Protein AF-A0AAU8BRB1-F1 (afdb_monomer_lite)

Sequence (93 aa):
MEMVKIIKAAAKLRGDEDDIEMSAMTAAHLSLRNNGLLASFIETGTDGKPAYIVSLWRSTTYDSESLPRGMRYAYLPKPVFEELSNPDIKIFK

Foldseek 3Di:
DDKAKKKKAKDFDPLPDDPVRVVVVLVVLVVCVVQFWLDWDFDADPVRTGTIIIIIGHPVSDPDPDDDPRMDMDIDDPVSSVVSPDPPPDPDD

Organism: NCBI:txid3016528

Secondary structure (DSSP, 8-state):
--EEEEEEEEEE--S---HHHHHHHHHHHHGGGGGTEEEEEEEE-TTSSEEEEEEEEEGGG---SSPPTTEEEEEEEHHHHHHHT-TT-----

Radius of gyration: 14.05 Å; chains: 1; bounding box: 35×30×29 Å

pLDDT: mean 82.79, std 12.92, range [32.62, 95.75]

Structure (mmCIF, N/CA/C/O backbone):
data_AF-A0AAU8BRB1-F1
#
_entry.id   AF-A0AAU8BRB1-F1
#
loop_
_atom_site.group_PDB
_atom_site.id
_atom_site.type_symbol
_atom_site.label_atom_id
_atom_site.label_alt_id
_atom_site.label_comp_id
_atom_site.label_asym_id
_atom_site.label_entity_id
_atom_site.label_seq_id
_atom_site.pdbx_PDB_ins_code
_atom_site.Cartn_x
_atom_site.Cartn_y
_atom_site.Cartn_z
_atom_site.occupancy
_atom_site.B_iso_or_equiv
_atom_site.auth_seq_id
_atom_site.auth_comp_id
_atom_site.auth_asym_id
_atom_site.auth_atom_id
_atom_site.pdbx_PDB_model_num
ATOM 1 N N . MET A 1 1 ? 8.209 17.240 14.187 1.00 75.81 1 MET A N 1
ATOM 2 C CA . MET A 1 1 ? 8.036 15.789 13.963 1.00 75.81 1 MET A CA 1
ATOM 3 C C . MET A 1 1 ? 8.640 15.462 12.609 1.00 75.81 1 MET A C 1
ATOM 5 O O . MET A 1 1 ? 8.262 16.105 11.639 1.00 75.81 1 MET A O 1
ATOM 9 N N . GLU A 1 2 ? 9.632 14.573 12.555 1.00 93.62 2 GLU A N 1
ATOM 10 C CA . GLU A 1 2 ? 10.308 14.194 11.304 1.00 93.62 2 GLU A CA 1
ATOM 11 C C . GLU A 1 2 ? 9.368 13.345 10.430 1.00 93.62 2 GLU A C 1
ATOM 13 O O . GLU A 1 2 ? 8.677 12.459 10.941 1.00 93.62 2 GLU A O 1
ATOM 18 N N . MET A 1 3 ? 9.326 13.637 9.129 1.00 94.62 3 MET A N 1
ATOM 19 C CA . MET A 1 3 ? 8.458 12.970 8.156 1.00 94.62 3 MET A CA 1
ATOM 20 C C . MET A 1 3 ? 9.309 12.200 7.146 1.00 94.62 3 MET A C 1
ATOM 22 O O . MET A 1 3 ? 10.267 12.742 6.601 1.00 94.62 3 MET A O 1
ATOM 26 N N . VAL A 1 4 ? 8.930 10.959 6.856 1.00 94.06 4 VAL A N 1
ATOM 27 C CA . VAL A 1 4 ? 9.635 10.074 5.922 1.00 94.06 4 VAL A CA 1
ATOM 28 C C . VAL A 1 4 ? 8.836 9.956 4.631 1.00 94.06 4 VAL A C 1
ATOM 30 O O . VAL A 1 4 ? 7.631 9.696 4.659 1.00 94.06 4 VAL A O 1
ATOM 33 N N . LYS A 1 5 ? 9.508 10.144 3.491 1.00 92.75 5 LYS A N 1
ATOM 34 C CA . LYS A 1 5 ? 8.903 10.006 2.164 1.00 92.75 5 LYS A CA 1
ATOM 35 C C . LYS A 1 5 ? 8.689 8.529 1.834 1.00 92.75 5 LYS A C 1
ATOM 37 O O . LYS A 1 5 ? 9.634 7.739 1.836 1.00 92.75 5 LYS A O 1
ATOM 42 N N . ILE A 1 6 ? 7.460 8.186 1.483 1.00 92.50 6 ILE A N 1
ATOM 43 C CA . ILE A 1 6 ? 7.034 6.848 1.067 1.00 92.50 6 ILE A CA 1
ATOM 44 C C . ILE A 1 6 ? 6.278 6.924 -0.262 1.00 92.50 6 ILE A C 1
ATOM 46 O O . ILE A 1 6 ? 5.988 8.013 -0.765 1.00 92.50 6 ILE A O 1
ATOM 50 N N . ILE A 1 7 ? 5.922 5.771 -0.818 1.00 91.94 7 ILE A N 1
ATOM 51 C CA . ILE A 1 7 ? 5.034 5.670 -1.978 1.00 91.94 7 ILE A CA 1
ATOM 52 C C . ILE A 1 7 ? 3.703 5.078 -1.517 1.00 91.94 7 ILE A C 1
ATOM 54 O O . ILE A 1 7 ? 3.668 4.016 -0.901 1.00 91.94 7 ILE A O 1
ATOM 58 N N . LYS A 1 8 ? 2.603 5.770 -1.821 1.00 92.50 8 LYS A N 1
ATOM 59 C CA . LYS A 1 8 ? 1.233 5.273 -1.675 1.00 92.50 8 LYS A CA 1
ATOM 60 C C . LYS A 1 8 ? 0.739 4.842 -3.053 1.00 92.50 8 LYS A C 1
ATOM 62 O O . LYS A 1 8 ? 0.549 5.686 -3.929 1.00 92.50 8 LYS A O 1
ATOM 67 N N . ALA A 1 9 ? 0.522 3.546 -3.224 1.00 89.81 9 ALA A N 1
ATOM 68 C CA . ALA A 1 9 ? -0.136 2.966 -4.386 1.00 89.81 9 ALA A CA 1
ATOM 69 C C . ALA A 1 9 ? -1.590 2.652 -4.024 1.00 89.81 9 ALA A C 1
ATOM 71 O O . ALA A 1 9 ? -1.841 2.092 -2.960 1.00 89.81 9 ALA A O 1
ATOM 72 N N . ALA A 1 10 ? -2.538 3.023 -4.880 1.00 90.00 10 ALA A N 1
ATOM 73 C CA . ALA A 1 10 ? -3.948 2.702 -4.688 1.00 90.00 10 ALA A CA 1
ATOM 74 C C . ALA A 1 10 ? -4.501 2.051 -5.955 1.00 90.00 10 ALA A C 1
ATOM 76 O O . ALA A 1 10 ? -4.431 2.640 -7.036 1.00 90.00 10 ALA A O 1
ATOM 77 N N . ALA A 1 11 ? -5.066 0.855 -5.814 1.00 88.81 11 ALA A N 1
ATOM 78 C CA . ALA A 1 11 ? -5.821 0.201 -6.872 1.00 88.81 11 ALA A CA 1
ATOM 79 C C . ALA A 1 11 ? -7.312 0.296 -6.546 1.00 88.81 11 ALA A C 1
ATOM 81 O O . ALA A 1 11 ? -7.728 0.034 -5.418 1.00 88.81 11 ALA A O 1
ATOM 82 N N . LYS A 1 12 ? -8.101 0.742 -7.527 1.00 89.81 12 LYS A N 1
ATOM 83 C CA . LYS A 1 12 ? -9.545 0.917 -7.379 1.00 89.81 12 LYS A CA 1
ATOM 84 C C . LYS A 1 12 ? -10.235 -0.445 -7.372 1.00 89.81 12 LYS A C 1
ATOM 86 O O . LYS A 1 12 ? -9.976 -1.255 -8.257 1.00 89.81 12 LYS A O 1
ATOM 91 N N . LEU A 1 13 ? -11.125 -0.630 -6.407 1.00 89.06 13 LEU A N 1
ATOM 92 C CA . LEU A 1 13 ? -12.045 -1.755 -6.314 1.00 89.06 13 LEU A CA 1
ATOM 93 C C . LEU A 1 13 ? -13.352 -1.413 -7.043 1.00 89.06 13 LEU A C 1
ATOM 95 O O . LEU A 1 13 ? -13.704 -0.239 -7.217 1.00 89.06 13 LEU A O 1
ATOM 99 N N . ARG A 1 14 ? -14.066 -2.440 -7.491 1.00 87.69 14 ARG A N 1
ATOM 100 C CA . ARG A 1 14 ? -15.417 -2.340 -8.047 1.00 87.69 14 ARG A CA 1
ATOM 101 C C . ARG A 1 14 ? -16.432 -1.977 -6.961 1.00 87.69 14 ARG A C 1
ATOM 103 O O . ARG A 1 14 ? -17.381 -1.251 -7.249 1.00 87.69 14 ARG A O 1
ATOM 110 N N . GLY A 1 15 ? -16.180 -2.396 -5.721 1.00 82.75 15 GLY A N 1
ATOM 111 C CA . GLY A 1 15 ? -17.045 -2.176 -4.563 1.00 82.75 15 GLY A CA 1
ATOM 112 C C . GLY A 1 15 ? -18.157 -3.216 -4.424 1.00 82.75 15 GLY A C 1
ATOM 113 O O . GLY A 1 15 ? -19.050 -3.052 -3.591 1.00 82.75 15 GLY A O 1
ATOM 114 N N . ASP A 1 16 ? -18.114 -4.263 -5.242 1.00 88.12 16 ASP A N 1
ATOM 115 C CA . ASP A 1 16 ? -19.019 -5.411 -5.238 1.00 88.12 16 ASP A CA 1
ATOM 116 C C . ASP A 1 16 ? -18.269 -6.752 -5.263 1.00 88.12 16 ASP A C 1
ATOM 118 O O . ASP A 1 16 ? -18.893 -7.789 -5.474 1.00 88.12 16 ASP A O 1
ATOM 122 N N . GLU A 1 17 ? -16.950 -6.737 -5.040 1.00 86.94 17 GLU A N 1
ATOM 123 C CA . GLU A 1 17 ? -16.157 -7.957 -4.936 1.00 86.94 17 GLU A CA 1
ATOM 124 C C . GLU A 1 17 ? -16.620 -8.838 -3.779 1.00 86.94 17 GLU A C 1
ATOM 126 O O . GLU A 1 17 ? -16.909 -8.352 -2.681 1.00 86.94 17 GLU A O 1
ATOM 131 N N . ASP A 1 18 ? -16.659 -10.146 -4.026 1.00 88.81 18 ASP A N 1
ATOM 132 C CA . ASP A 1 18 ? -16.961 -11.111 -2.976 1.00 88.81 18 ASP A CA 1
ATOM 133 C C . ASP A 1 18 ? -15.765 -11.311 -2.023 1.00 88.81 18 ASP A C 1
ATOM 135 O O . ASP A 1 18 ? -14.638 -10.863 -2.267 1.00 88.81 18 ASP A O 1
ATOM 139 N N . ASP A 1 19 ? -16.003 -12.000 -0.906 1.00 86.31 19 ASP A N 1
ATOM 140 C CA . ASP A 1 19 ? -14.977 -12.220 0.119 1.00 86.31 19 ASP A CA 1
ATOM 141 C C . ASP A 1 19 ? -13.747 -12.977 -0.419 1.00 86.31 19 ASP A C 1
ATOM 143 O O . ASP A 1 19 ? -12.627 -12.781 0.070 1.00 86.31 19 ASP A O 1
ATOM 147 N N . ILE A 1 20 ? -13.926 -13.833 -1.431 1.00 90.19 20 ILE A N 1
ATOM 148 C CA . ILE A 1 20 ? -12.847 -14.618 -2.040 1.00 90.19 20 ILE A CA 1
ATOM 149 C C . ILE A 1 20 ? -11.997 -13.714 -2.929 1.00 90.19 20 ILE A C 1
ATOM 151 O O . ILE A 1 20 ? -10.770 -13.724 -2.811 1.00 90.19 20 ILE A O 1
ATOM 155 N N . GLU A 1 21 ? -12.624 -12.902 -3.776 1.00 88.06 21 GLU A N 1
ATOM 156 C CA . GLU A 1 21 ? -11.966 -11.905 -4.617 1.00 88.06 21 GLU A CA 1
ATOM 157 C C . GLU A 1 21 ? -11.191 -10.898 -3.758 1.00 88.06 21 GLU A C 1
ATOM 159 O O . GLU A 1 21 ? -10.008 -10.648 -4.005 1.00 88.06 21 GLU A O 1
ATOM 164 N N . MET A 1 22 ? -11.809 -10.389 -2.689 1.00 87.19 22 MET A N 1
ATOM 165 C CA . MET A 1 22 ? -11.169 -9.477 -1.737 1.00 87.19 22 MET A CA 1
ATOM 166 C C . MET A 1 22 ? -9.954 -10.109 -1.054 1.00 87.19 22 MET A C 1
ATOM 168 O O . MET A 1 22 ? -8.893 -9.479 -0.940 1.00 87.19 22 MET A O 1
ATOM 172 N N . SER A 1 23 ? -10.076 -11.372 -0.643 1.00 86.25 23 SER A N 1
ATOM 173 C CA . SER A 1 23 ? -8.977 -12.127 -0.039 1.00 86.25 23 SER A CA 1
ATOM 174 C C . SER A 1 23 ? -7.841 -12.367 -1.036 1.00 86.25 23 SER A C 1
ATOM 176 O O . SER A 1 23 ? -6.673 -12.166 -0.698 1.00 86.25 23 SER A O 1
ATOM 178 N N . ALA A 1 24 ? -8.164 -12.738 -2.277 1.00 85.81 24 ALA A N 1
ATOM 179 C CA . ALA A 1 24 ? -7.189 -12.989 -3.333 1.00 85.81 24 ALA A CA 1
ATOM 180 C C . ALA A 1 24 ? -6.421 -11.716 -3.722 1.00 85.81 24 ALA A C 1
ATOM 182 O O . ALA A 1 24 ? -5.191 -11.741 -3.808 1.00 85.81 24 ALA A O 1
ATOM 183 N N . MET A 1 25 ? -7.115 -10.587 -3.887 1.00 84.50 25 MET A N 1
ATOM 184 C CA . MET A 1 25 ? -6.484 -9.293 -4.169 1.00 84.50 25 MET A CA 1
ATOM 185 C C . MET A 1 25 ? -5.579 -8.848 -3.020 1.00 84.50 25 MET A C 1
ATOM 187 O O . MET A 1 25 ? -4.434 -8.450 -3.243 1.00 84.50 25 MET A O 1
ATOM 191 N N . THR A 1 26 ? -6.044 -8.976 -1.776 1.00 83.75 26 THR A N 1
ATOM 192 C CA . THR A 1 26 ? -5.237 -8.627 -0.599 1.00 83.75 26 THR A CA 1
ATOM 193 C C . THR A 1 26 ? -3.988 -9.502 -0.506 1.00 83.75 26 THR A C 1
ATOM 195 O O . THR A 1 26 ? -2.887 -8.985 -0.309 1.00 83.75 26 THR A O 1
ATOM 198 N N . ALA A 1 27 ? -4.119 -10.813 -0.725 1.00 84.44 27 ALA A N 1
ATOM 199 C CA . ALA A 1 27 ? -2.989 -11.737 -0.745 1.00 84.44 27 ALA A CA 1
ATOM 200 C C . ALA A 1 27 ? -1.979 -11.399 -1.853 1.00 84.44 27 ALA A C 1
ATOM 202 O O . ALA A 1 27 ? -0.773 -11.409 -1.602 1.00 84.44 27 ALA A O 1
ATOM 203 N N . ALA A 1 28 ? -2.451 -11.036 -3.050 1.00 82.06 28 ALA A N 1
ATOM 204 C CA . ALA A 1 28 ? -1.588 -10.613 -4.147 1.00 82.06 28 ALA A CA 1
ATOM 205 C C . ALA A 1 28 ? -0.750 -9.384 -3.756 1.00 82.06 28 ALA A C 1
ATOM 207 O O . ALA A 1 28 ? 0.468 -9.387 -3.935 1.00 82.06 28 ALA A O 1
ATOM 208 N N . HIS A 1 29 ? -1.361 -8.378 -3.126 1.00 80.56 29 HIS A N 1
ATOM 209 C CA . HIS A 1 29 ? -0.642 -7.198 -2.639 1.00 80.56 29 HIS A CA 1
ATOM 210 C C . HIS A 1 29 ? 0.340 -7.527 -1.504 1.00 80.56 29 HIS A C 1
ATOM 212 O O . HIS A 1 29 ? 1.466 -7.029 -1.501 1.00 80.56 29 HIS A O 1
ATOM 218 N N . LEU A 1 30 ? -0.045 -8.397 -0.565 1.00 80.12 30 LEU A N 1
ATOM 219 C CA . LEU A 1 30 ? 0.814 -8.814 0.549 1.00 80.12 30 LEU A CA 1
ATOM 220 C C . LEU A 1 30 ? 1.994 -9.686 0.108 1.00 80.12 30 LEU A C 1
ATOM 222 O O . LEU A 1 30 ? 3.048 -9.637 0.741 1.00 80.12 30 LEU A O 1
ATOM 226 N N . SER A 1 31 ? 1.863 -10.450 -0.980 1.00 74.69 31 SER A N 1
ATOM 227 C CA . SER A 1 31 ? 2.949 -11.297 -1.498 1.00 74.69 31 SER A CA 1
ATOM 228 C C . SER A 1 31 ? 4.197 -10.501 -1.905 1.00 74.69 31 SER A C 1
ATOM 230 O O . SER A 1 31 ? 5.298 -11.045 -1.968 1.00 74.69 31 SER A O 1
ATOM 232 N N . LEU A 1 32 ? 4.057 -9.185 -2.090 1.00 70.12 32 LEU A N 1
ATOM 233 C CA . LEU A 1 32 ? 5.147 -8.281 -2.435 1.00 70.12 32 LEU A CA 1
ATOM 234 C C . LEU A 1 32 ? 5.931 -7.758 -1.213 1.00 70.12 32 LEU A C 1
ATOM 236 O O . LEU A 1 32 ? 6.764 -6.861 -1.358 1.00 70.12 32 LEU A O 1
ATOM 240 N N . ARG A 1 33 ? 5.704 -8.317 -0.012 1.00 67.88 33 ARG A N 1
ATOM 241 C CA . ARG A 1 33 ? 6.344 -7.892 1.251 1.00 67.88 33 ARG A CA 1
ATOM 242 C C . ARG A 1 33 ? 7.871 -7.822 1.185 1.00 67.88 33 ARG A C 1
ATOM 244 O O . ARG A 1 33 ? 8.463 -6.890 1.719 1.00 67.88 33 ARG A O 1
ATOM 251 N N . ASN A 1 34 ? 8.502 -8.741 0.456 1.00 67.06 34 ASN A N 1
ATOM 252 C CA . ASN A 1 34 ? 9.960 -8.788 0.312 1.00 67.06 34 ASN A CA 1
ATOM 253 C C . ASN A 1 34 ? 10.543 -7.668 -0.576 1.00 67.06 34 ASN A C 1
ATOM 255 O O . ASN A 1 34 ? 11.756 -7.500 -0.610 1.00 67.06 34 ASN A O 1
ATOM 259 N N . ASN A 1 35 ? 9.702 -6.872 -1.249 1.00 70.88 35 ASN A N 1
ATOM 260 C CA . ASN A 1 35 ? 10.116 -5.820 -2.186 1.00 70.88 35 ASN A CA 1
ATOM 261 C C . ASN A 1 35 ? 9.960 -4.394 -1.614 1.00 70.88 35 ASN A C 1
ATOM 263 O O . ASN A 1 35 ? 9.838 -3.421 -2.357 1.00 70.88 35 ASN A O 1
ATOM 267 N N . GLY A 1 36 ? 9.956 -4.241 -0.286 1.00 80.31 36 GLY A N 1
ATOM 268 C CA . GLY A 1 36 ? 9.883 -2.929 0.372 1.00 80.31 36 GLY A CA 1
ATOM 269 C C . GLY A 1 36 ? 8.464 -2.420 0.644 1.00 80.31 36 GLY A C 1
ATOM 270 O O . GLY A 1 36 ? 8.286 -1.233 0.926 1.00 80.31 36 GLY A O 1
ATOM 271 N N . LEU A 1 37 ? 7.461 -3.299 0.584 1.00 87.00 37 LEU A N 1
ATOM 272 C CA . LEU A 1 37 ? 6.113 -3.017 1.071 1.00 87.00 37 LEU A CA 1
ATOM 273 C C . LEU A 1 37 ? 6.131 -2.899 2.605 1.00 87.00 37 LEU A C 1
ATOM 275 O O . LEU A 1 37 ? 6.620 -3.784 3.303 1.00 87.00 37 LEU A O 1
ATOM 279 N N . LEU A 1 38 ? 5.564 -1.810 3.112 1.00 88.12 38 LEU A N 1
ATOM 280 C CA . LEU A 1 38 ? 5.405 -1.519 4.537 1.00 88.12 38 LEU A CA 1
ATOM 281 C C . LEU A 1 38 ? 4.071 -2.0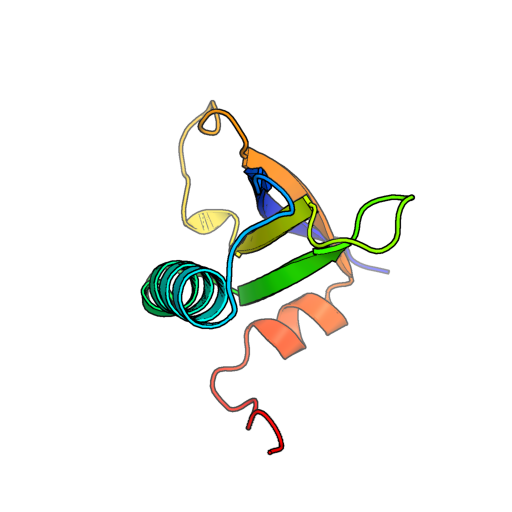56 5.062 1.00 88.12 38 LEU A C 1
ATOM 283 O O . LEU A 1 38 ? 4.019 -2.719 6.090 1.00 88.12 38 LEU A O 1
ATOM 287 N N . ALA A 1 39 ? 2.982 -1.774 4.346 1.00 88.38 39 ALA A N 1
ATOM 288 C CA . ALA A 1 39 ? 1.635 -2.180 4.733 1.00 88.38 39 ALA A CA 1
ATOM 289 C C . ALA A 1 39 ? 0.709 -2.220 3.517 1.00 88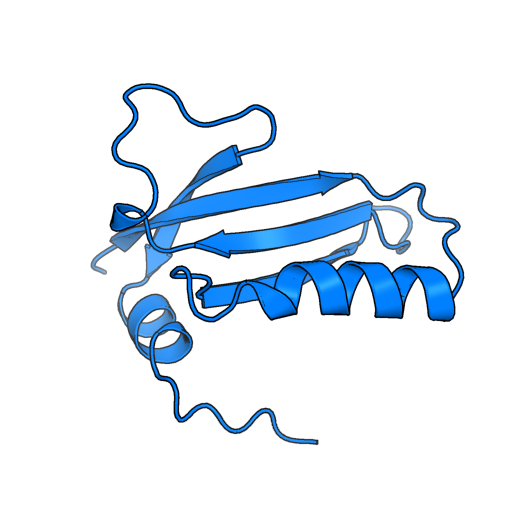.38 39 ALA A C 1
ATOM 291 O O . ALA A 1 39 ? 0.913 -1.474 2.558 1.00 88.38 39 ALA A O 1
ATOM 292 N N . SER A 1 40 ? -0.334 -3.048 3.582 1.00 88.88 40 SER A N 1
ATOM 293 C CA . SER A 1 40 ? -1.495 -2.942 2.696 1.00 88.88 40 SER A CA 1
ATOM 294 C C . SER A 1 40 ? -2.785 -3.000 3.503 1.00 88.88 40 SER A C 1
ATOM 296 O O . SER A 1 40 ? -2.863 -3.745 4.476 1.00 88.88 40 SER A O 1
ATOM 298 N N . PHE A 1 41 ? -3.776 -2.206 3.112 1.00 87.81 41 PHE A N 1
ATOM 299 C CA . PHE A 1 41 ? -5.081 -2.133 3.766 1.00 87.81 41 PHE A CA 1
ATOM 300 C C . PHE A 1 41 ? -6.165 -1.702 2.777 1.00 87.81 41 PHE A C 1
ATOM 302 O O . PHE A 1 41 ? -5.871 -1.192 1.694 1.00 87.81 41 PHE A O 1
ATOM 309 N N . ILE A 1 42 ? -7.422 -1.907 3.158 1.00 89.56 42 ILE A N 1
ATOM 310 C CA . ILE A 1 42 ? -8.588 -1.514 2.367 1.00 89.56 42 ILE A CA 1
ATOM 311 C C . ILE A 1 42 ? -9.069 -0.145 2.851 1.00 89.56 42 ILE A C 1
ATOM 313 O O . ILE A 1 42 ? -9.301 0.048 4.043 1.00 89.56 42 ILE A O 1
ATOM 317 N N . GLU A 1 43 ? -9.226 0.801 1.928 1.00 90.69 43 GLU A N 1
ATOM 318 C CA . GLU A 1 43 ? -9.938 2.054 2.180 1.00 90.69 43 GLU A CA 1
ATOM 319 C C . GLU A 1 43 ? -11.396 1.899 1.742 1.00 90.69 43 GLU A C 1
ATOM 321 O O . GLU A 1 43 ? -11.686 1.465 0.620 1.00 90.69 43 GLU A O 1
ATOM 326 N N . THR A 1 44 ? -12.316 2.270 2.629 1.00 90.62 44 THR A N 1
ATOM 327 C CA . THR A 1 44 ? -13.745 2.322 2.332 1.00 90.62 44 THR A CA 1
ATOM 328 C C . THR A 1 44 ? -14.121 3.652 1.681 1.00 90.62 44 THR A C 1
ATOM 330 O O . THR A 1 44 ? -13.527 4.700 1.942 1.00 90.62 44 THR A O 1
ATOM 333 N N . GLY A 1 45 ? -15.103 3.599 0.786 1.00 87.56 45 GLY A N 1
ATOM 334 C CA . GLY A 1 45 ? -15.734 4.759 0.180 1.00 87.56 45 GLY A CA 1
ATOM 335 C C . GLY A 1 45 ? -16.700 5.454 1.137 1.00 87.56 45 GLY A C 1
ATOM 336 O O . GLY A 1 45 ? -16.973 4.998 2.248 1.00 87.56 45 GLY A O 1
ATOM 337 N N . THR A 1 46 ? -17.265 6.572 0.682 1.00 89.25 46 THR A N 1
ATOM 338 C CA . THR A 1 46 ? -18.269 7.339 1.441 1.00 89.25 46 THR A CA 1
ATOM 339 C C . THR A 1 46 ? -19.585 6.588 1.649 1.00 89.25 46 THR A C 1
ATOM 341 O O . THR A 1 46 ? -20.382 6.971 2.496 1.00 89.25 46 THR A O 1
ATOM 344 N N . ASP A 1 47 ? -19.822 5.539 0.867 1.00 90.38 47 ASP A N 1
ATOM 345 C CA . ASP A 1 47 ? -20.957 4.621 0.966 1.00 90.38 47 ASP A CA 1
ATOM 346 C C . ASP A 1 47 ? -20.703 3.450 1.934 1.00 90.38 47 ASP A C 1
ATOM 348 O O . ASP A 1 47 ? -21.561 2.583 2.092 1.00 90.38 47 ASP A O 1
ATOM 352 N N . GLY A 1 48 ? -19.530 3.411 2.576 1.00 86.38 48 GLY A N 1
ATOM 353 C CA . G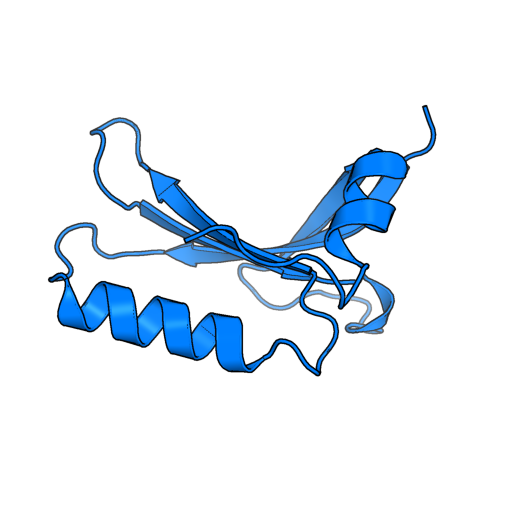LY A 1 48 ? -19.127 2.353 3.499 1.00 86.38 48 GLY A CA 1
ATOM 354 C C . GLY A 1 48 ? -18.632 1.076 2.819 1.00 86.38 48 GLY A C 1
ATOM 355 O O . GLY A 1 48 ? -18.263 0.134 3.519 1.00 86.38 48 GLY A O 1
ATOM 356 N N . LYS A 1 49 ? -18.583 1.028 1.483 1.00 87.75 49 LYS A N 1
ATOM 357 C CA . LYS A 1 49 ? -18.103 -0.143 0.741 1.00 87.75 49 LYS A CA 1
ATOM 358 C C . LYS A 1 49 ? -16.594 -0.071 0.499 1.00 87.75 49 LYS A C 1
ATOM 360 O O . LYS A 1 49 ? -16.04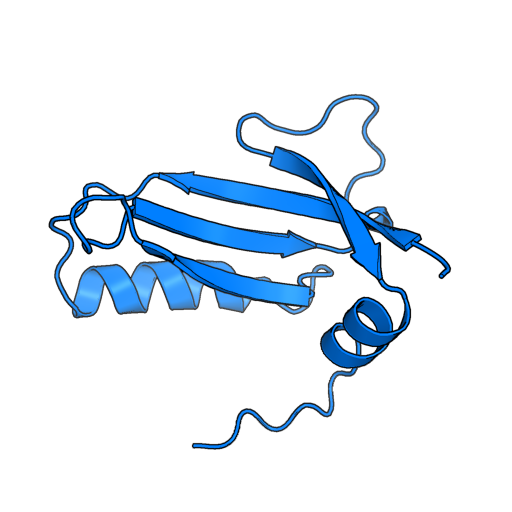8 1.031 0.435 1.00 87.75 49 LYS A O 1
ATOM 365 N N . PRO A 1 50 ? -15.888 -1.203 0.348 1.00 89.25 50 PRO A N 1
ATOM 366 C CA . PRO A 1 50 ? -14.502 -1.206 -0.115 1.00 89.25 50 PRO A CA 1
ATOM 367 C C . PRO A 1 50 ? -14.360 -0.424 -1.428 1.00 89.25 50 PRO A C 1
ATOM 369 O O . PRO A 1 50 ? -15.083 -0.681 -2.383 1.00 89.25 50 PRO A O 1
ATOM 372 N N . ALA A 1 51 ? -13.441 0.539 -1.482 1.00 91.69 51 ALA A N 1
ATOM 373 C CA . ALA A 1 51 ? -13.245 1.379 -2.666 1.00 91.69 51 ALA A CA 1
ATOM 374 C C . ALA A 1 51 ? -11.831 1.265 -3.238 1.00 91.69 51 ALA A C 1
ATOM 376 O O . ALA A 1 51 ? -11.644 1.367 -4.453 1.00 91.69 51 ALA A O 1
ATOM 377 N N . TYR A 1 52 ? -10.833 1.048 -2.379 1.00 91.31 52 TYR A N 1
ATOM 378 C CA . TYR A 1 52 ? -9.446 0.896 -2.801 1.00 91.31 52 TYR A CA 1
ATOM 379 C C . TYR A 1 52 ? -8.721 -0.139 -1.954 1.00 91.31 52 TYR A C 1
ATOM 381 O O . TYR A 1 52 ? -8.900 -0.187 -0.739 1.00 91.31 52 TYR A O 1
ATOM 389 N N . ILE A 1 53 ? -7.816 -0.882 -2.584 1.00 90.62 53 ILE A N 1
ATOM 390 C CA . ILE A 1 53 ? -6.702 -1.506 -1.877 1.00 90.62 53 ILE A CA 1
ATOM 391 C C . ILE A 1 53 ? -5.496 -0.570 -1.956 1.00 90.62 53 ILE A C 1
ATOM 393 O O . ILE A 1 53 ? -5.062 -0.152 -3.036 1.00 90.62 53 ILE A O 1
ATOM 397 N N . VAL A 1 54 ? -4.986 -0.188 -0.791 1.00 90.69 54 VAL A N 1
ATOM 398 C CA . VAL A 1 54 ? -3.884 0.755 -0.637 1.00 90.69 54 VAL A CA 1
ATOM 399 C C . VAL A 1 54 ? -2.661 0.022 -0.135 1.00 90.69 54 VAL A C 1
ATOM 401 O O . VAL A 1 54 ? -2.727 -0.698 0.854 1.00 90.69 54 VAL A O 1
ATOM 404 N N . SER A 1 55 ? -1.530 0.266 -0.787 1.00 90.75 55 SER A N 1
ATOM 405 C CA . SER A 1 55 ? -0.230 -0.272 -0.410 1.00 90.75 55 SER A CA 1
ATOM 406 C C . SER A 1 55 ? 0.761 0.864 -0.167 1.00 90.75 55 SER A C 1
ATOM 408 O O . SER A 1 55 ? 0.893 1.780 -0.984 1.00 90.75 55 SER A O 1
ATOM 410 N N . LEU A 1 56 ? 1.464 0.802 0.961 1.00 91.12 56 LEU A N 1
ATOM 411 C CA . LEU A 1 56 ? 2.511 1.742 1.346 1.00 91.12 56 LEU A CA 1
ATOM 412 C C . LEU A 1 56 ? 3.874 1.093 1.135 1.00 91.12 56 LEU A C 1
ATOM 414 O O . LEU A 1 56 ? 4.103 -0.015 1.611 1.00 91.12 56 LEU A O 1
ATOM 418 N N . TRP A 1 57 ? 4.781 1.790 0.463 1.00 89.69 57 TRP A N 1
ATOM 419 C CA . TRP A 1 57 ? 6.091 1.270 0.080 1.00 89.69 57 TRP A CA 1
ATOM 420 C C . TRP A 1 57 ? 7.213 2.211 0.493 1.00 89.69 57 TRP A C 1
ATOM 422 O O . TRP A 1 57 ? 7.041 3.435 0.515 1.00 89.69 57 TRP A O 1
ATOM 432 N N . ARG A 1 58 ? 8.391 1.646 0.757 1.00 88.94 58 ARG A N 1
ATOM 433 C CA . ARG A 1 58 ? 9.630 2.418 0.891 1.00 88.94 58 ARG A CA 1
ATOM 434 C C . ARG A 1 58 ? 9.906 3.164 -0.416 1.00 88.94 58 ARG A C 1
ATOM 436 O O . ARG A 1 58 ? 9.755 2.614 -1.503 1.00 88.94 58 ARG A O 1
ATOM 443 N N . SER A 1 59 ? 10.305 4.430 -0.312 1.00 83.75 59 SER A N 1
ATOM 444 C CA . SER A 1 59 ? 10.585 5.259 -1.493 1.00 83.75 59 SER A CA 1
ATOM 445 C C . SER A 1 59 ? 11.813 4.788 -2.274 1.00 83.75 59 SER A C 1
ATOM 447 O O . SER A 1 59 ? 11.823 4.921 -3.489 1.00 83.75 59 SER A O 1
ATOM 449 N N . THR A 1 60 ? 12.781 4.152 -1.608 1.00 75.50 60 THR A N 1
ATOM 450 C CA . THR A 1 60 ? 13.991 3.571 -2.221 1.00 75.50 60 THR A CA 1
ATOM 451 C C . THR A 1 60 ? 13.715 2.408 -3.180 1.00 75.50 60 THR A C 1
ATOM 453 O O . THR A 1 60 ? 14.638 1.911 -3.807 1.00 75.50 60 THR A O 1
ATOM 456 N N . THR A 1 61 ? 12.476 1.909 -3.261 1.00 65.38 61 THR A N 1
ATOM 457 C CA . THR A 1 61 ? 12.104 0.833 -4.196 1.00 65.38 61 THR A CA 1
ATOM 458 C C . THR A 1 61 ? 11.892 1.356 -5.624 1.00 65.38 61 THR A C 1
ATOM 460 O O . THR A 1 61 ? 11.967 0.583 -6.574 1.00 65.38 61 THR A O 1
ATOM 463 N N . TYR A 1 62 ? 11.630 2.656 -5.796 1.00 64.81 62 TYR A N 1
ATOM 464 C CA . TYR A 1 62 ? 11.389 3.264 -7.104 1.00 64.81 62 TYR A CA 1
ATOM 465 C C . TYR A 1 62 ? 12.346 4.441 -7.304 1.00 64.81 62 TYR A C 1
ATOM 467 O O . TYR A 1 62 ? 12.056 5.562 -6.894 1.00 64.81 62 TYR A O 1
ATOM 475 N N . ASP A 1 63 ? 13.466 4.181 -7.978 1.00 61.44 63 ASP A N 1
ATOM 476 C CA . ASP A 1 63 ? 14.466 5.196 -8.349 1.00 61.44 63 ASP A CA 1
ATOM 477 C C . ASP A 1 63 ? 14.098 5.961 -9.641 1.00 61.44 63 ASP A C 1
ATOM 479 O O . ASP A 1 63 ? 14.931 6.645 -10.232 1.00 61.44 63 ASP A O 1
ATOM 483 N N . SER A 1 64 ? 12.853 5.851 -10.124 1.00 63.28 64 SER A N 1
ATOM 484 C CA . SER A 1 64 ? 12.414 6.523 -11.350 1.00 63.28 64 SER A CA 1
ATOM 485 C C . SER A 1 64 ? 11.966 7.966 -11.096 1.00 63.28 64 SER A C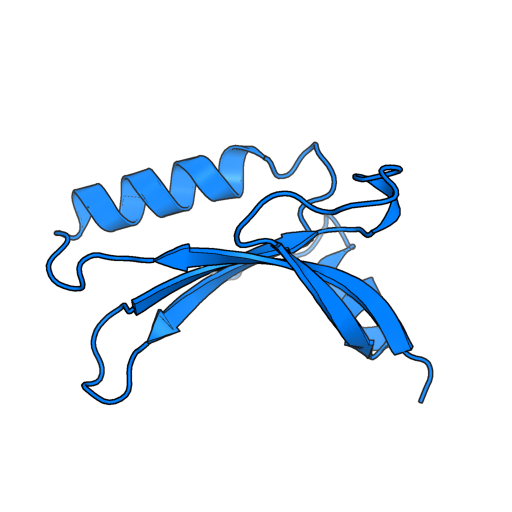 1
ATOM 487 O O . SER A 1 64 ? 11.232 8.261 -10.150 1.00 63.28 64 SER A O 1
ATOM 489 N N . GLU A 1 65 ? 12.336 8.876 -12.006 1.00 65.69 65 GLU A N 1
ATOM 490 C CA . GLU A 1 65 ? 11.899 10.284 -11.974 1.00 65.69 65 GLU A CA 1
ATOM 491 C C . GLU A 1 65 ? 10.366 10.433 -12.024 1.00 65.69 65 GLU A C 1
ATOM 493 O O . GLU A 1 65 ? 9.817 11.418 -11.528 1.00 65.69 65 GLU A O 1
ATOM 498 N N . SER A 1 66 ? 9.657 9.434 -12.566 1.00 77.38 66 SER A N 1
ATOM 499 C CA . SER A 1 66 ? 8.193 9.367 -12.573 1.00 77.38 66 SER A CA 1
ATOM 500 C C . SER A 1 66 ? 7.685 8.060 -11.968 1.00 77.38 66 SER A C 1
ATOM 502 O O . SER A 1 66 ? 8.167 6.973 -12.288 1.00 77.38 66 SER A O 1
ATOM 504 N N . LEU A 1 67 ? 6.702 8.165 -11.070 1.00 83.00 67 LEU A N 1
ATOM 505 C CA . LEU A 1 67 ? 6.020 7.006 -10.499 1.00 83.00 67 LEU A CA 1
ATOM 506 C C . LEU A 1 67 ? 4.980 6.446 -11.488 1.00 83.00 67 LEU A C 1
ATOM 508 O O . LEU A 1 67 ? 4.366 7.222 -12.228 1.00 83.00 67 LEU A O 1
ATOM 512 N N . PRO A 1 68 ? 4.717 5.125 -11.474 1.00 83.06 68 PRO A N 1
ATOM 513 C CA . PRO A 1 68 ? 3.639 4.525 -12.253 1.00 83.06 68 PRO A CA 1
ATOM 514 C C . PRO A 1 68 ? 2.264 5.136 -11.950 1.00 83.06 68 PRO A C 1
ATOM 516 O O . PRO A 1 68 ? 1.997 5.649 -10.860 1.00 83.06 68 PRO A O 1
ATOM 519 N N . ARG A 1 69 ? 1.338 5.024 -12.910 1.00 80.75 69 ARG A N 1
ATOM 520 C CA . ARG A 1 69 ? -0.045 5.494 -12.744 1.00 80.75 69 ARG A CA 1
ATOM 521 C C . ARG A 1 69 ? -0.703 4.819 -11.535 1.00 80.75 69 ARG A C 1
ATOM 523 O O . ARG A 1 69 ? -0.651 3.603 -11.395 1.00 80.75 69 ARG A O 1
ATOM 530 N N . GLY A 1 70 ? -1.352 5.616 -10.686 1.00 81.25 70 GLY A N 1
ATOM 531 C CA . GLY A 1 70 ? -1.982 5.133 -9.448 1.00 81.25 70 GLY A CA 1
ATOM 532 C C . GLY A 1 70 ? -1.044 5.098 -8.238 1.00 81.25 70 GLY A C 1
ATOM 533 O O . GLY A 1 70 ? -1.487 4.795 -7.130 1.00 81.25 70 GLY A O 1
ATOM 534 N N . MET A 1 71 ? 0.229 5.461 -8.422 1.00 89.44 71 MET A N 1
ATOM 535 C CA . MET A 1 71 ? 1.184 5.672 -7.340 1.00 89.44 71 MET A CA 1
ATOM 536 C C . MET A 1 71 ? 1.449 7.161 -7.138 1.00 89.44 71 MET A C 1
ATOM 538 O O . MET A 1 71 ? 1.474 7.951 -8.080 1.00 89.44 71 MET A O 1
ATOM 542 N N . ARG A 1 72 ? 1.657 7.552 -5.884 1.00 90.38 72 ARG A N 1
ATOM 543 C CA . ARG A 1 72 ? 2.047 8.912 -5.512 1.00 90.38 72 ARG A CA 1
ATOM 544 C C . ARG A 1 72 ? 2.995 8.888 -4.332 1.00 90.38 72 ARG A C 1
ATOM 546 O O . ARG A 1 72 ? 2.910 8.006 -3.480 1.00 90.38 72 ARG A O 1
ATOM 553 N N . TYR A 1 73 ? 3.850 9.896 -4.243 1.00 92.19 73 TYR A N 1
ATOM 554 C CA . TYR A 1 73 ? 4.598 10.121 -3.018 1.00 92.19 73 TYR A CA 1
ATOM 555 C C . TYR A 1 73 ? 3.655 10.558 -1.897 1.00 92.19 73 TYR A C 1
ATOM 557 O O . TYR A 1 73 ? 2.705 11.312 -2.112 1.00 92.19 73 TYR A O 1
ATOM 565 N N . ALA A 1 74 ? 3.932 10.067 -0.700 1.00 92.62 74 ALA A N 1
ATOM 566 C CA . ALA A 1 74 ? 3.267 10.452 0.531 1.00 92.62 74 ALA A CA 1
ATOM 567 C C . ALA A 1 74 ? 4.309 10.565 1.647 1.00 92.62 74 ALA A C 1
ATOM 569 O O . ALA A 1 74 ? 5.484 10.243 1.454 1.00 92.62 74 ALA A O 1
ATOM 570 N N . TYR A 1 75 ? 3.876 11.027 2.813 1.00 93.31 75 TYR A N 1
ATOM 571 C CA . TYR A 1 75 ? 4.744 11.197 3.967 1.00 93.31 75 TYR A CA 1
ATOM 572 C C . TYR A 1 75 ? 4.118 10.532 5.185 1.00 93.31 75 TYR A C 1
ATOM 574 O O . TYR A 1 75 ? 2.928 10.711 5.441 1.00 93.31 75 TYR A O 1
ATOM 582 N N . LEU A 1 76 ? 4.926 9.785 5.932 1.00 93.12 76 LEU A N 1
ATOM 583 C CA . LEU A 1 76 ? 4.548 9.220 7.224 1.00 93.12 76 LEU A CA 1
ATOM 584 C C . LEU A 1 76 ? 5.367 9.866 8.340 1.00 93.12 76 LEU A C 1
ATOM 586 O O . LEU A 1 76 ? 6.543 10.170 8.123 1.00 93.12 76 LEU A O 1
ATOM 590 N N . PRO A 1 77 ? 4.798 10.038 9.543 1.00 95.75 77 PRO A N 1
ATOM 591 C CA . PRO A 1 77 ? 5.597 10.309 10.728 1.00 95.75 77 PRO A CA 1
ATOM 592 C C . PRO A 1 77 ? 6.652 9.215 10.908 1.00 95.75 77 PRO A C 1
ATOM 594 O O . PRO A 1 77 ? 6.336 8.0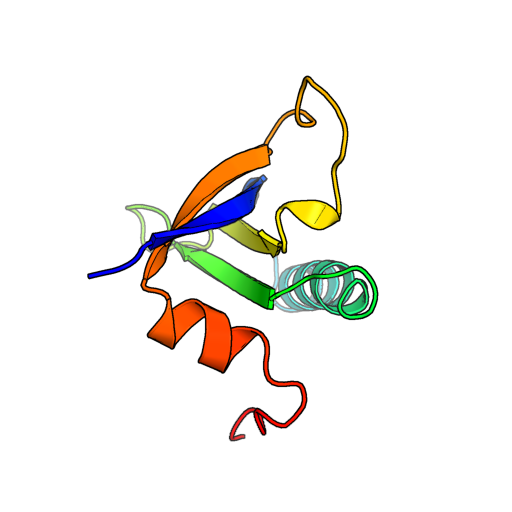28 10.806 1.00 95.75 77 PRO A O 1
ATOM 597 N N . LYS A 1 78 ? 7.894 9.605 11.200 1.00 92.69 78 LYS A N 1
ATOM 598 C CA . LYS A 1 78 ? 9.008 8.662 11.371 1.00 92.69 78 LYS A CA 1
ATOM 599 C C . LYS A 1 78 ? 8.720 7.506 12.346 1.00 92.69 78 LYS A C 1
ATOM 601 O O . LYS A 1 78 ? 8.983 6.378 11.943 1.00 92.69 78 LYS A O 1
ATOM 606 N N . PRO A 1 79 ? 8.089 7.717 13.523 1.00 93.19 79 PRO A N 1
ATOM 607 C CA . PRO A 1 79 ? 7.757 6.606 14.419 1.00 93.19 79 PRO A CA 1
ATOM 608 C C . PRO A 1 79 ? 6.848 5.550 13.771 1.00 93.19 79 PRO A C 1
ATOM 610 O O . PRO A 1 79 ? 7.081 4.357 13.917 1.00 93.19 79 PRO A O 1
ATOM 613 N N . VAL A 1 80 ? 5.857 5.984 12.980 1.00 91.81 80 VAL A N 1
ATOM 614 C CA . VAL A 1 80 ? 4.943 5.080 12.257 1.00 91.81 80 VAL A CA 1
ATOM 615 C C . VAL A 1 80 ? 5.690 4.319 11.163 1.00 91.81 80 VAL A C 1
ATOM 617 O O . VAL A 1 80 ? 5.466 3.130 10.959 1.00 91.81 80 VAL A O 1
ATOM 620 N N . PHE A 1 81 ? 6.592 4.993 10.446 1.00 92.00 81 PHE A N 1
ATOM 621 C CA . PHE A 1 81 ? 7.419 4.346 9.429 1.00 92.00 81 PHE A CA 1
ATOM 622 C C . PHE A 1 81 ? 8.342 3.276 10.028 1.00 92.00 81 PHE A C 1
ATOM 624 O O . PHE A 1 81 ? 8.474 2.199 9.447 1.00 92.00 81 PHE A O 1
ATOM 631 N N . GLU A 1 82 ? 8.984 3.574 11.158 1.00 91.06 82 GLU A N 1
ATOM 632 C CA . GLU A 1 82 ? 9.884 2.654 11.862 1.00 91.06 82 GLU A CA 1
ATOM 633 C C . GLU A 1 82 ? 9.131 1.424 12.367 1.00 91.06 82 GLU A C 1
ATOM 635 O O . GLU A 1 82 ? 9.594 0.304 12.154 1.00 91.06 82 GLU A O 1
ATOM 640 N N . GLU A 1 83 ? 7.940 1.625 12.938 1.00 90.31 83 GLU A N 1
ATOM 641 C CA . GLU A 1 83 ? 7.051 0.542 13.349 1.00 90.31 83 GLU A CA 1
ATOM 642 C C . GLU A 1 83 ? 6.696 -0.349 12.151 1.00 90.31 83 GLU A C 1
ATOM 644 O O . GLU A 1 83 ? 7.073 -1.518 12.127 1.00 90.31 83 GLU A O 1
ATOM 649 N N . LEU A 1 84 ? 6.100 0.204 11.089 1.00 87.06 84 LEU A N 1
ATOM 650 C CA . LEU A 1 84 ? 5.710 -0.565 9.896 1.00 87.06 84 LEU A CA 1
ATOM 651 C C . LEU A 1 84 ? 6.888 -1.224 9.160 1.00 87.06 84 LEU A C 1
ATOM 653 O O . LEU A 1 84 ? 6.705 -2.189 8.419 1.00 87.06 84 LEU A O 1
ATOM 657 N N . SER A 1 85 ? 8.101 -0.700 9.329 1.00 86.19 85 SER A N 1
ATOM 658 C CA . SER A 1 85 ? 9.313 -1.261 8.732 1.00 86.19 85 SER A CA 1
ATOM 659 C C . SER A 1 85 ? 9.870 -2.455 9.501 1.00 86.19 85 SER A C 1
ATOM 661 O O . SER A 1 85 ? 10.767 -3.121 8.974 1.00 86.19 85 SER A O 1
ATOM 663 N N . ASN A 1 86 ? 9.379 -2.714 10.714 1.00 81.31 86 ASN A N 1
ATOM 664 C CA . ASN A 1 86 ? 9.874 -3.779 11.564 1.00 81.31 86 ASN A CA 1
ATOM 665 C C . ASN A 1 86 ? 9.282 -5.140 11.131 1.00 81.31 86 ASN A C 1
ATOM 667 O O . ASN A 1 86 ? 8.064 -5.337 11.204 1.00 81.31 86 ASN A O 1
ATOM 671 N N . PRO A 1 87 ? 10.112 -6.104 10.683 1.00 63.50 87 PRO A N 1
ATOM 672 C CA . PRO A 1 87 ? 9.637 -7.426 10.273 1.00 63.50 87 PRO A CA 1
ATOM 673 C C . PRO A 1 87 ? 8.977 -8.215 11.417 1.00 63.50 87 PRO A C 1
ATOM 675 O O . PRO A 1 87 ? 8.193 -9.122 11.139 1.00 63.50 87 PRO A O 1
ATOM 678 N N . ASP A 1 88 ? 9.230 -7.835 12.674 1.00 60.59 88 ASP A N 1
ATOM 679 C CA . ASP A 1 88 ? 8.743 -8.525 13.871 1.00 60.59 88 ASP A CA 1
ATOM 680 C C . ASP A 1 88 ? 7.348 -8.082 14.342 1.00 60.59 88 ASP A C 1
ATOM 682 O O . ASP A 1 88 ? 6.888 -8.538 15.396 1.00 60.59 88 ASP A O 1
ATOM 686 N N . ILE A 1 89 ? 6.630 -7.237 13.584 1.00 55.09 89 ILE A N 1
ATOM 687 C CA . ILE A 1 89 ? 5.208 -6.990 13.864 1.00 55.09 89 ILE A CA 1
ATOM 688 C C . ILE A 1 89 ? 4.441 -8.302 13.674 1.00 55.09 89 ILE A C 1
ATOM 690 O O . ILE A 1 89 ? 4.069 -8.704 12.566 1.00 55.09 89 ILE A O 1
ATOM 694 N N . LYS A 1 90 ? 4.185 -8.961 14.805 1.00 44.75 90 LYS A N 1
ATOM 695 C CA . LYS A 1 90 ? 3.192 -10.016 14.953 1.00 44.75 90 LYS A CA 1
ATOM 696 C C . LYS A 1 90 ? 1.834 -9.374 14.707 1.00 44.75 90 LYS A C 1
ATOM 698 O O . LYS A 1 90 ? 1.338 -8.632 15.548 1.00 44.75 90 LYS A O 1
ATOM 703 N N . ILE A 1 91 ? 1.245 -9.640 13.545 1.00 42.12 91 ILE A N 1
ATOM 704 C CA . ILE A 1 91 ? -0.167 -9.343 13.306 1.00 42.12 91 ILE A CA 1
ATOM 705 C C . ILE A 1 91 ? -0.934 -10.155 14.355 1.00 42.12 91 ILE A C 1
ATOM 707 O O . ILE A 1 91 ? -0.937 -11.387 14.303 1.00 42.12 91 ILE A O 1
ATOM 711 N N . PHE A 1 92 ? -1.474 -9.475 15.369 1.00 37.03 92 PHE A N 1
ATOM 712 C CA . PHE A 1 92 ? -2.321 -10.104 16.373 1.00 37.03 92 PHE A CA 1
ATOM 713 C C . PHE A 1 92 ? -3.550 -10.671 15.654 1.00 37.03 92 PHE A C 1
ATOM 715 O O . PHE A 1 92 ? -4.197 -9.961 14.884 1.00 37.03 92 PHE A O 1
ATOM 722 N N . LYS A 1 93 ? -3.778 -11.975 15.847 1.00 32.62 93 LYS A N 1
ATOM 723 C CA . LYS A 1 93 ? -4.993 -12.672 15.419 1.00 32.62 93 LYS A CA 1
ATOM 724 C C . LYS A 1 93 ? -6.172 -12.256 16.283 1.00 32.62 93 LYS A C 1
ATOM 726 O O . LYS A 1 93 ? -5.941 -12.069 17.499 1.00 32.62 93 LYS A O 1
#